Protein AF-A0A2A2KPZ8-F1 (afdb_monomer_lite)

Secondary structure (DSSP, 8-state):
-------SHHHHHHHHHHHHHHH-SEETTT-HHHHHHHHHS-TTS-SSHHHHHHHHHHH-TTEEEETTEEEETT-HHHHHHHHHHHHHTT--GGGHHHHHHHHHHTGGGG------PPP---------------

Foldseek 3Di:
DQADPQDDPVSLLVVVLVVCLVPPKDQQPPDPSLQVNLVSHPPVAHNGSVRNLVSNVVSDVQWDADPSIIAGLLDPRRLVVVVVSCVVPVDDPVCVVVNVVSNVVNPPPPCPPPPDDDDDDDDDDDDDDDDDDD

pLDDT: mean 76.97, std 22.56, range [34.41, 97.88]

Structure (mmCIF, N/CA/C/O backbone):
data_AF-A0A2A2KPZ8-F1
#
_entry.id   AF-A0A2A2KPZ8-F1
#
loop_
_atom_site.group_PDB
_atom_site.id
_atom_site.type_symbol
_atom_site.label_atom_id
_atom_site.label_alt_id
_atom_site.label_comp_id
_atom_site.label_asym_id
_atom_site.label_entity_id
_atom_site.label_seq_id
_atom_site.pdbx_PDB_ins_code
_atom_site.Cartn_x
_atom_site.Cartn_y
_atom_site.Cartn_z
_atom_site.occupancy
_atom_site.B_iso_or_equiv
_atom_site.auth_seq_id
_atom_site.auth_comp_id
_atom_site.auth_asym_id
_atom_site.auth_atom_id
_atom_site.pdbx_PDB_model_num
ATOM 1 N N . MET A 1 1 ? -0.858 -5.200 -22.820 1.00 42.47 1 MET A N 1
ATOM 2 C CA . MET A 1 1 ? -0.882 -4.105 -21.824 1.00 42.47 1 MET A CA 1
ATOM 3 C C . MET A 1 1 ? 0.556 -3.860 -21.392 1.00 42.47 1 MET A C 1
ATOM 5 O O . MET A 1 1 ? 1.202 -4.814 -20.985 1.00 42.47 1 MET A O 1
ATOM 9 N N . SER A 1 2 ? 1.096 -2.652 -21.574 1.00 46.19 2 SER A N 1
ATOM 10 C CA . SER A 1 2 ? 2.445 -2.322 -21.091 1.00 46.19 2 SER A CA 1
ATOM 11 C C . SER A 1 2 ? 2.421 -2.345 -19.566 1.00 46.19 2 SER A C 1
ATOM 13 O O . SER A 1 2 ? 1.723 -1.530 -18.968 1.00 46.19 2 SER A O 1
ATOM 15 N N . ALA A 1 3 ? 3.139 -3.284 -18.949 1.00 58.03 3 ALA A N 1
ATOM 16 C CA . ALA A 1 3 ? 3.335 -3.286 -17.506 1.00 58.03 3 ALA A CA 1
ATOM 17 C C . ALA A 1 3 ? 3.950 -1.947 -17.076 1.00 58.03 3 ALA A C 1
ATOM 19 O O . ALA A 1 3 ? 4.710 -1.322 -17.823 1.00 58.03 3 ALA A O 1
ATOM 20 N N . MET A 1 4 ? 3.586 -1.494 -15.884 1.00 66.88 4 MET A N 1
ATOM 21 C CA . MET A 1 4 ? 4.121 -0.281 -15.279 1.00 66.88 4 MET A CA 1
ATOM 22 C C . MET A 1 4 ? 5.659 -0.307 -15.324 1.00 66.88 4 MET A C 1
ATOM 24 O O . MET A 1 4 ? 6.257 -1.332 -15.021 1.00 66.88 4 MET A O 1
ATOM 28 N N . GLY A 1 5 ? 6.324 0.789 -15.696 1.00 79.50 5 GLY A N 1
ATOM 29 C CA . GLY A 1 5 ? 7.786 0.839 -15.875 1.00 79.50 5 GLY A CA 1
ATOM 30 C C . GLY A 1 5 ? 8.618 0.766 -14.585 1.00 79.50 5 GLY A C 1
ATOM 31 O O . GLY A 1 5 ? 9.708 1.327 -14.547 1.00 79.50 5 GLY A O 1
ATOM 32 N N . VAL A 1 6 ? 8.115 0.121 -13.531 1.00 87.00 6 VAL A N 1
ATOM 33 C CA . VAL A 1 6 ? 8.772 -0.012 -12.226 1.00 87.00 6 VAL A CA 1
ATOM 34 C C . VAL A 1 6 ? 9.817 -1.120 -12.311 1.00 87.00 6 VAL A C 1
ATOM 36 O O . VAL A 1 6 ? 9.475 -2.297 -12.401 1.00 87.00 6 VAL A O 1
ATOM 39 N N . ARG A 1 7 ? 11.098 -0.755 -12.307 1.00 90.75 7 ARG A N 1
ATOM 40 C CA . ARG A 1 7 ? 12.222 -1.693 -12.483 1.00 90.75 7 ARG A CA 1
ATOM 41 C C . ARG A 1 7 ? 13.138 -1.781 -11.270 1.00 90.75 7 ARG A C 1
ATOM 43 O O . ARG A 1 7 ? 13.957 -2.689 -11.208 1.00 90.75 7 ARG A O 1
ATOM 50 N N . THR A 1 8 ? 13.019 -0.854 -10.323 1.00 95.06 8 THR A N 1
ATOM 51 C CA . THR A 1 8 ? 13.846 -0.819 -9.112 1.00 95.06 8 THR A CA 1
ATOM 52 C C . THR A 1 8 ? 12.991 -0.734 -7.853 1.00 95.06 8 THR A C 1
ATOM 54 O O . THR A 1 8 ? 11.836 -0.312 -7.896 1.00 95.06 8 THR A O 1
ATOM 57 N N . GLU A 1 9 ? 13.568 -1.118 -6.713 1.00 96.50 9 GLU A N 1
ATOM 58 C CA . GLU A 1 9 ? 12.882 -1.056 -5.416 1.00 96.50 9 GLU A CA 1
ATOM 59 C C . GLU A 1 9 ? 12.542 0.385 -5.017 1.00 96.50 9 GLU A C 1
ATOM 61 O O . GLU A 1 9 ? 11.454 0.634 -4.509 1.00 96.50 9 GLU A O 1
ATOM 66 N N . VAL A 1 10 ? 13.423 1.344 -5.326 1.00 95.69 10 VAL A N 1
ATOM 67 C CA . VAL A 1 10 ? 13.170 2.778 -5.106 1.00 95.69 10 VAL A CA 1
ATOM 68 C C . VAL A 1 10 ? 11.963 3.244 -5.922 1.00 95.69 10 VAL A C 1
ATOM 70 O O . VAL A 1 10 ? 11.052 3.850 -5.372 1.00 95.69 10 VAL A O 1
ATOM 73 N N . GLN A 1 11 ? 11.892 2.876 -7.206 1.00 95.25 11 GLN A N 1
ATOM 74 C CA . GLN A 1 11 ? 10.737 3.205 -8.049 1.00 95.25 11 GLN A CA 1
ATOM 75 C C . GLN A 1 11 ? 9.444 2.571 -7.531 1.00 95.25 11 GLN A C 1
ATOM 77 O O . GLN A 1 11 ? 8.385 3.186 -7.630 1.00 95.25 11 GLN A O 1
ATOM 82 N N . LEU A 1 12 ? 9.515 1.351 -6.986 1.00 96.00 12 LEU A N 1
ATOM 83 C CA . LEU A 1 12 ? 8.356 0.701 -6.379 1.00 96.00 12 LEU A CA 1
ATOM 84 C C . LEU A 1 12 ? 7.884 1.485 -5.151 1.00 96.00 12 LEU A C 1
ATOM 86 O O . LEU A 1 12 ? 6.697 1.778 -5.037 1.00 96.00 12 LEU A O 1
ATOM 90 N N . VAL A 1 13 ? 8.805 1.859 -4.261 1.00 96.81 13 VAL A N 1
ATOM 91 C CA . VAL A 1 13 ? 8.506 2.663 -3.068 1.00 96.81 13 VAL A CA 1
ATOM 92 C C . VAL A 1 13 ? 7.883 4.006 -3.450 1.00 96.81 13 VAL A C 1
ATOM 94 O O . VAL A 1 13 ? 6.823 4.348 -2.923 1.00 96.81 13 VAL A O 1
ATOM 97 N N . ASP A 1 14 ? 8.477 4.739 -4.390 1.00 95.44 14 ASP A N 1
ATOM 98 C CA . ASP A 1 14 ? 7.971 6.044 -4.832 1.00 95.44 14 ASP A CA 1
ATOM 99 C C . ASP A 1 14 ? 6.578 5.923 -5.453 1.00 95.44 14 ASP A C 1
ATOM 101 O O . ASP A 1 14 ? 5.659 6.675 -5.113 1.00 95.44 14 ASP A O 1
ATOM 105 N N . TYR A 1 15 ? 6.390 4.927 -6.322 1.00 95.38 15 TYR A N 1
ATOM 106 C CA . TYR A 1 15 ? 5.112 4.705 -6.981 1.00 95.38 15 TYR A CA 1
ATOM 107 C C . TYR A 1 15 ? 4.014 4.357 -5.974 1.00 95.38 15 TYR A C 1
ATOM 109 O O . TYR A 1 15 ? 2.935 4.952 -6.003 1.00 95.38 15 TYR A O 1
ATOM 117 N N . VAL A 1 16 ? 4.273 3.421 -5.055 1.00 96.56 16 VAL A N 1
ATOM 118 C CA . VAL A 1 16 ? 3.262 3.025 -4.067 1.00 96.56 16 VAL A CA 1
ATOM 119 C C . VAL A 1 16 ? 2.987 4.154 -3.071 1.00 96.56 16 VAL A C 1
ATOM 121 O O . VAL A 1 16 ? 1.843 4.343 -2.662 1.00 96.56 16 VAL A O 1
ATOM 124 N N . THR A 1 17 ? 3.986 4.972 -2.740 1.00 97.19 17 THR A N 1
ATOM 125 C CA . THR A 1 17 ? 3.797 6.189 -1.934 1.00 97.19 17 THR A CA 1
ATOM 126 C C . THR A 1 17 ? 2.834 7.163 -2.614 1.00 97.19 17 THR A C 1
ATOM 128 O O . THR A 1 17 ? 1.895 7.653 -1.976 1.00 97.19 17 THR A O 1
ATOM 131 N N . ALA A 1 18 ? 3.018 7.421 -3.913 1.00 96.31 18 ALA A N 1
ATOM 132 C CA . ALA A 1 18 ? 2.126 8.279 -4.690 1.00 96.31 18 ALA A CA 1
ATOM 133 C C . ALA A 1 18 ? 0.710 7.687 -4.787 1.00 96.31 18 ALA A C 1
ATOM 135 O O . ALA A 1 18 ? -0.277 8.388 -4.558 1.00 96.31 18 ALA A O 1
ATOM 136 N N . PHE A 1 19 ? 0.612 6.383 -5.050 1.00 97.12 19 PHE A N 1
ATOM 137 C CA . PHE A 1 19 ? -0.648 5.646 -5.097 1.00 97.12 19 PHE A CA 1
ATOM 138 C C . PHE A 1 19 ? -1.432 5.762 -3.780 1.00 97.12 19 PHE A C 1
ATOM 140 O O . PHE A 1 19 ? -2.593 6.169 -3.792 1.00 97.12 19 PHE A O 1
ATOM 147 N N . LEU A 1 20 ? -0.795 5.492 -2.637 1.00 97.44 20 LEU A N 1
ATOM 148 C CA . LEU A 1 20 ? -1.431 5.609 -1.322 1.00 97.44 20 LEU A CA 1
ATOM 149 C C . LEU A 1 20 ? -1.794 7.056 -0.986 1.00 97.44 20 LEU A C 1
ATOM 151 O O . LEU A 1 20 ? -2.855 7.307 -0.429 1.00 97.44 20 LEU A O 1
ATOM 155 N N . THR A 1 21 ? -0.965 8.027 -1.370 1.00 96.56 21 THR A N 1
ATOM 156 C CA . THR A 1 21 ? -1.287 9.449 -1.178 1.00 96.56 21 THR A CA 1
ATOM 157 C C . THR A 1 21 ? -2.555 9.854 -1.934 1.00 96.56 21 THR A C 1
ATOM 159 O O . THR A 1 21 ? -3.333 10.662 -1.427 1.00 96.56 21 THR A O 1
ATOM 162 N N . HIS A 1 22 ? -2.784 9.276 -3.116 1.00 96.62 22 HIS A N 1
ATOM 163 C CA . HIS A 1 22 ? -3.965 9.545 -3.931 1.00 96.62 22 HIS A CA 1
ATOM 164 C C . HIS A 1 22 ? -5.215 8.807 -3.427 1.00 96.62 22 HIS A C 1
ATOM 166 O O . HIS A 1 22 ? -6.247 9.433 -3.183 1.00 96.62 22 HIS A O 1
ATOM 172 N N . PHE A 1 23 ? -5.130 7.487 -3.242 1.00 96.62 23 PHE A N 1
ATOM 173 C CA . PHE A 1 23 ? -6.288 6.650 -2.905 1.00 96.62 23 PHE A CA 1
ATOM 174 C C . PHE A 1 23 ? -6.589 6.577 -1.401 1.00 96.62 23 PHE A C 1
ATOM 176 O O . PHE A 1 23 ? -7.701 6.227 -1.011 1.00 96.62 23 PHE A O 1
ATOM 183 N N . GLY A 1 24 ? -5.649 6.979 -0.546 1.00 97.00 24 GLY A N 1
ATOM 184 C CA . GLY A 1 24 ? -5.749 6.828 0.903 1.00 97.00 24 GLY A CA 1
ATOM 185 C C . GLY A 1 24 ? -5.275 5.451 1.386 1.00 97.00 24 GLY A C 1
ATOM 186 O O . GLY A 1 24 ? -4.651 4.706 0.625 1.00 97.00 24 GLY A O 1
ATOM 187 N N . PRO A 1 25 ? -5.523 5.107 2.667 1.00 97.19 25 PRO A N 1
ATOM 188 C CA . PRO A 1 25 ? -5.256 3.768 3.193 1.00 97.19 25 PRO A CA 1
ATOM 189 C C . PRO A 1 25 ? -5.956 2.700 2.356 1.00 97.19 25 PRO A C 1
ATOM 191 O O . PRO A 1 25 ? -7.032 2.963 1.823 1.00 97.19 25 PRO A O 1
ATOM 194 N N . GLN A 1 26 ? -5.345 1.524 2.220 1.00 97.88 26 GLN A N 1
ATOM 195 C CA . GLN A 1 26 ? -5.870 0.461 1.358 1.00 97.88 26 GLN A CA 1
ATOM 196 C C . GLN A 1 26 ? -6.012 -0.850 2.115 1.00 97.88 26 GLN A C 1
ATOM 198 O O . GLN A 1 26 ? -5.021 -1.398 2.592 1.00 97.88 26 GLN A O 1
ATOM 203 N N . HIS A 1 27 ? -7.228 -1.371 2.194 1.00 96.88 27 HIS A N 1
ATOM 204 C CA . HIS A 1 27 ? -7.504 -2.689 2.737 1.00 96.88 27 HIS A CA 1
ATOM 205 C C . HIS A 1 27 ? -7.093 -3.765 1.728 1.00 96.88 27 HIS A C 1
ATOM 207 O O . HIS A 1 27 ? -7.623 -3.846 0.618 1.00 96.88 27 HIS A O 1
ATOM 213 N N . LEU A 1 28 ? -6.144 -4.611 2.123 1.00 96.06 28 LEU A N 1
ATOM 214 C CA . LEU A 1 28 ? -5.438 -5.531 1.232 1.00 96.06 28 LEU A CA 1
ATOM 215 C C . LEU A 1 28 ? -6.371 -6.566 0.588 1.00 96.06 28 LEU A C 1
ATOM 217 O O . LEU A 1 28 ? -6.184 -6.924 -0.574 1.00 96.06 28 LEU A O 1
ATOM 221 N N . THR A 1 29 ? -7.407 -7.002 1.307 1.00 92.38 29 THR A N 1
ATOM 222 C CA . THR A 1 29 ? -8.361 -8.002 0.810 1.00 92.38 29 THR A CA 1
ATOM 223 C C . THR A 1 29 ? -9.473 -7.427 -0.082 1.00 92.38 29 THR A C 1
ATOM 225 O O . THR A 1 29 ? -9.828 -8.030 -1.103 1.00 92.38 29 THR A O 1
ATOM 228 N N . ILE A 1 30 ? -10.051 -6.277 0.280 1.00 92.50 30 ILE A N 1
ATOM 229 C CA . ILE A 1 30 ? -11.310 -5.804 -0.327 1.00 92.50 30 ILE A CA 1
ATOM 230 C C . ILE A 1 30 ? -11.120 -4.682 -1.352 1.00 92.50 30 ILE A C 1
ATOM 232 O O . ILE A 1 30 ? -11.906 -4.590 -2.302 1.00 92.50 30 ILE A O 1
ATOM 236 N N . ASP A 1 31 ? -10.071 -3.868 -1.227 1.00 97.12 31 ASP A N 1
ATOM 237 C CA . ASP A 1 31 ? -9.953 -2.665 -2.043 1.00 97.12 31 ASP A CA 1
ATOM 238 C C . ASP A 1 31 ? -9.541 -2.993 -3.482 1.00 97.12 31 ASP A C 1
ATOM 240 O O . ASP A 1 31 ? -8.556 -3.676 -3.777 1.00 97.12 31 ASP A O 1
ATOM 244 N N . VAL A 1 32 ? -10.336 -2.506 -4.437 1.00 97.12 32 VAL A N 1
ATOM 245 C CA . VAL A 1 32 ? -10.068 -2.662 -5.875 1.00 97.12 32 VAL A CA 1
ATOM 246 C C . VAL A 1 32 ? -8.739 -2.012 -6.290 1.00 97.12 32 VAL A C 1
ATOM 248 O O . VAL A 1 32 ? -7.994 -2.679 -7.013 1.00 97.12 32 VAL A O 1
ATOM 251 N N . PRO A 1 33 ? -8.390 -0.779 -5.861 1.00 97.50 33 PRO A N 1
ATOM 252 C CA . PRO A 1 33 ? -7.210 -0.105 -6.396 1.00 97.50 33 PRO A CA 1
ATOM 253 C C . PRO A 1 33 ? -5.901 -0.856 -6.119 1.00 97.50 33 PRO A C 1
ATOM 255 O O . PRO A 1 33 ? -5.105 -1.024 -7.041 1.00 97.50 33 PRO A O 1
ATOM 258 N N . VAL A 1 3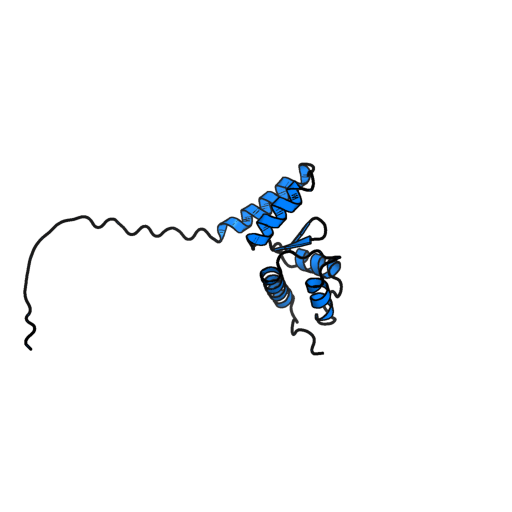4 ? -5.683 -1.372 -4.901 1.00 97.06 34 VAL A N 1
ATOM 259 C CA . VAL A 1 34 ? -4.439 -2.099 -4.572 1.00 97.06 34 VAL A CA 1
ATOM 260 C C . VAL A 1 34 ? -4.339 -3.431 -5.320 1.00 97.06 34 VAL A C 1
ATOM 262 O O . VAL A 1 34 ? -3.263 -3.815 -5.779 1.00 97.06 34 VAL A O 1
ATOM 265 N N . ARG A 1 35 ? -5.469 -4.112 -5.538 1.00 96.06 35 ARG A N 1
ATOM 266 C CA . ARG A 1 35 ? -5.518 -5.336 -6.349 1.00 96.06 35 ARG A CA 1
ATOM 267 C C . ARG A 1 35 ? -5.181 -5.048 -7.808 1.00 96.06 35 ARG A C 1
ATOM 269 O O . ARG A 1 35 ? -4.411 -5.793 -8.410 1.00 96.06 35 ARG A O 1
ATOM 276 N N . LEU A 1 36 ? -5.716 -3.961 -8.364 1.00 96.12 36 LEU A N 1
ATOM 277 C CA . LEU A 1 36 ? -5.418 -3.551 -9.734 1.00 96.12 36 LEU A CA 1
ATOM 278 C C . LEU A 1 36 ? -3.950 -3.142 -9.889 1.00 96.12 36 LEU A C 1
ATOM 280 O O . LEU A 1 36 ? -3.304 -3.573 -10.840 1.00 96.12 36 LEU A O 1
ATOM 284 N N . LEU A 1 37 ? -3.409 -2.385 -8.929 1.00 95.31 37 LEU A N 1
ATOM 285 C CA . LEU A 1 37 ? -1.987 -2.056 -8.863 1.00 95.31 37 LEU A CA 1
ATOM 286 C C . LEU A 1 37 ? -1.135 -3.321 -8.986 1.00 95.31 37 LEU A C 1
ATOM 288 O O . LEU A 1 37 ? -0.317 -3.407 -9.897 1.00 95.31 37 LEU A O 1
ATOM 292 N N . CYS A 1 38 ? -1.391 -4.326 -8.144 1.00 95.12 38 CYS A N 1
ATOM 293 C CA . CYS A 1 38 ? -0.657 -5.589 -8.165 1.00 95.12 38 CYS A CA 1
ATOM 294 C C . CYS A 1 38 ? -0.708 -6.274 -9.538 1.00 95.12 38 CYS A C 1
ATOM 296 O O . CYS A 1 38 ? 0.301 -6.795 -9.995 1.00 95.12 38 CYS A O 1
ATOM 298 N N . LYS A 1 39 ? -1.851 -6.242 -10.238 1.00 93.75 39 LYS A N 1
ATOM 299 C CA . LYS A 1 39 ? -1.976 -6.822 -11.590 1.00 93.75 39 LYS A CA 1
ATOM 300 C C . LYS A 1 39 ? -1.236 -6.037 -12.671 1.00 93.75 39 LYS A C 1
ATOM 302 O O . LYS A 1 39 ? -0.866 -6.617 -13.687 1.00 93.75 39 LYS A O 1
ATOM 307 N N . CYS A 1 40 ? -1.022 -4.743 -12.464 1.00 93.50 40 CYS A N 1
ATOM 308 C CA . CYS A 1 40 ? -0.322 -3.874 -13.406 1.00 93.50 40 CYS A CA 1
ATOM 309 C C . CYS A 1 40 ? 1.202 -3.862 -13.205 1.00 93.50 40 CYS A C 1
ATOM 311 O O . CYS A 1 40 ? 1.925 -3.360 -14.075 1.00 93.50 40 CYS A O 1
ATOM 313 N N . LEU A 1 41 ? 1.698 -4.381 -12.077 1.00 93.75 41 LEU A N 1
ATOM 314 C CA . LEU A 1 41 ? 3.126 -4.451 -11.794 1.00 93.75 41 LEU A CA 1
ATOM 315 C C . LEU A 1 41 ? 3.833 -5.486 -12.693 1.00 93.75 41 LEU A C 1
ATOM 317 O O . LEU A 1 41 ? 3.286 -6.561 -12.964 1.00 93.75 41 LEU A O 1
ATOM 321 N N . PRO A 1 42 ? 5.072 -5.200 -13.133 1.00 92.75 42 PRO A N 1
ATOM 322 C CA . PRO A 1 42 ? 5.933 -6.178 -13.795 1.00 92.75 42 PRO A CA 1
ATOM 323 C C . PRO A 1 42 ? 6.058 -7.498 -13.035 1.00 92.75 42 PRO A C 1
ATOM 325 O O . PRO A 1 42 ? 5.979 -7.531 -11.810 1.00 92.75 42 PRO A O 1
ATOM 328 N N . SER A 1 43 ? 6.341 -8.579 -13.765 1.00 91.19 43 SER A N 1
ATOM 329 C CA . SER A 1 43 ? 6.416 -9.948 -13.232 1.00 91.19 43 SER A CA 1
ATOM 330 C C . SER A 1 43 ? 7.439 -10.153 -12.104 1.00 91.19 43 SER A C 1
ATOM 332 O O . SER A 1 43 ? 7.344 -11.135 -11.381 1.00 91.19 43 SER A O 1
ATOM 334 N N . MET A 1 44 ? 8.415 -9.252 -11.954 1.00 92.56 44 MET A N 1
ATOM 335 C CA . MET A 1 44 ? 9.416 -9.301 -10.879 1.00 92.56 44 MET A CA 1
ATOM 336 C C . MET A 1 44 ? 8.887 -8.847 -9.510 1.00 92.56 44 MET A C 1
ATOM 338 O O . MET A 1 44 ? 9.558 -9.058 -8.502 1.00 92.56 44 MET A O 1
ATOM 342 N N . TRP A 1 45 ? 7.724 -8.195 -9.469 1.00 95.19 45 TRP A N 1
ATOM 343 C CA . TRP A 1 45 ? 7.115 -7.689 -8.241 1.00 95.19 45 TRP A CA 1
ATOM 344 C C . TRP A 1 45 ? 5.967 -8.579 -7.774 1.00 95.19 45 TRP A C 1
ATOM 346 O O . TRP A 1 45 ? 5.440 -9.342 -8.574 1.00 95.19 45 TRP A O 1
ATO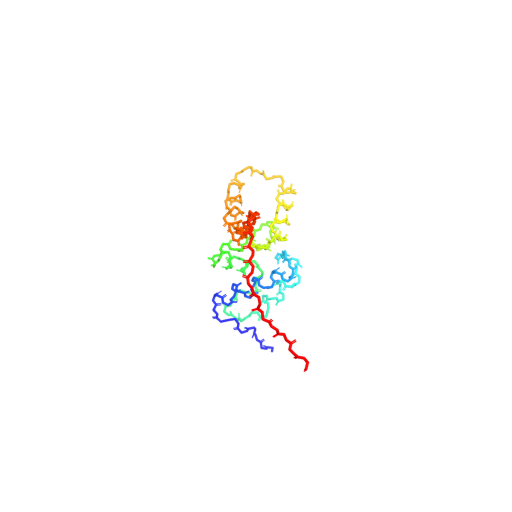M 356 N N . PRO A 1 46 ? 5.541 -8.471 -6.506 1.00 96.00 46 PRO A N 1
ATOM 357 C CA . PRO A 1 46 ? 4.397 -9.229 -6.018 1.00 96.00 46 PRO A CA 1
ATOM 358 C C . PRO A 1 46 ? 3.080 -8.892 -6.737 1.00 96.00 46 PRO A C 1
ATOM 360 O O . PRO A 1 46 ? 2.774 -7.722 -6.974 1.00 96.00 46 PRO A O 1
ATOM 363 N N . HIS A 1 47 ? 2.267 -9.919 -7.018 1.00 95.12 47 HIS A N 1
ATOM 364 C CA . HIS A 1 47 ? 0.962 -9.791 -7.697 1.00 95.12 47 HIS A CA 1
ATOM 365 C C . HIS A 1 47 ? -0.238 -9.984 -6.767 1.00 95.12 47 HIS A C 1
ATOM 367 O O . HIS A 1 47 ? -1.383 -9.998 -7.240 1.00 95.12 47 HIS A O 1
ATOM 373 N N . THR A 1 48 ? 0.004 -10.102 -5.462 1.00 96.56 48 THR A N 1
ATOM 374 C CA . THR A 1 48 ? -1.030 -10.059 -4.425 1.00 96.56 48 THR A CA 1
ATOM 375 C C . THR A 1 48 ? -0.810 -8.856 -3.498 1.00 96.56 48 THR A C 1
ATOM 377 O O . THR A 1 48 ? 0.340 -8.500 -3.221 1.00 96.56 48 THR A O 1
ATOM 380 N N . PRO A 1 49 ? -1.883 -8.214 -2.995 1.00 97.31 49 PRO A N 1
ATOM 381 C CA . PRO A 1 49 ? -1.752 -7.074 -2.085 1.00 97.31 49 PRO A CA 1
ATOM 382 C C . PRO A 1 49 ? -0.954 -7.383 -0.817 1.00 97.31 49 PRO A C 1
ATOM 384 O O . PRO A 1 49 ? -0.150 -6.557 -0.394 1.00 97.31 49 PRO A O 1
ATOM 387 N N . THR A 1 50 ? -1.136 -8.569 -0.231 1.00 96.88 50 THR A N 1
ATOM 388 C CA . THR A 1 50 ? -0.441 -8.983 0.996 1.00 96.88 50 THR A CA 1
ATOM 389 C C . THR A 1 50 ? 1.061 -9.125 0.776 1.00 96.88 50 THR A C 1
ATOM 391 O O . THR A 1 50 ? 1.842 -8.506 1.495 1.00 96.88 50 THR A O 1
ATOM 394 N N . GLU A 1 51 ? 1.484 -9.848 -0.264 1.00 97.31 51 GLU A N 1
ATOM 395 C CA . GLU A 1 51 ? 2.910 -9.990 -0.585 1.00 97.31 51 GLU A CA 1
ATOM 396 C C . GLU A 1 51 ? 3.541 -8.641 -0.960 1.00 97.31 51 GLU A C 1
ATOM 398 O O . GLU A 1 51 ? 4.685 -8.358 -0.592 1.00 97.31 51 GLU A O 1
ATOM 403 N N . LEU A 1 52 ? 2.795 -7.780 -1.667 1.00 97.56 52 LEU A N 1
ATOM 404 C CA . LEU A 1 52 ? 3.245 -6.427 -1.984 1.00 97.56 52 LEU A CA 1
ATOM 405 C C . LEU A 1 52 ? 3.469 -5.618 -0.702 1.00 97.56 52 LEU A C 1
ATOM 407 O O . LEU A 1 52 ? 4.517 -4.993 -0.550 1.00 97.56 52 LEU A O 1
ATOM 411 N N . ALA A 1 53 ? 2.521 -5.654 0.232 1.00 97.19 53 ALA A N 1
ATOM 412 C CA . ALA A 1 53 ? 2.615 -4.938 1.496 1.00 97.19 53 ALA A CA 1
ATOM 413 C C . ALA A 1 53 ? 3.788 -5.434 2.359 1.00 97.19 53 ALA A C 1
ATOM 415 O O . ALA A 1 53 ? 4.538 -4.621 2.901 1.00 97.19 53 ALA A O 1
ATOM 416 N N . GLU A 1 54 ? 4.011 -6.749 2.426 1.00 95.69 54 GLU A N 1
ATOM 417 C CA . GLU A 1 54 ? 5.170 -7.329 3.111 1.00 95.69 54 GLU A CA 1
ATOM 418 C C . GLU A 1 54 ? 6.498 -6.903 2.480 1.00 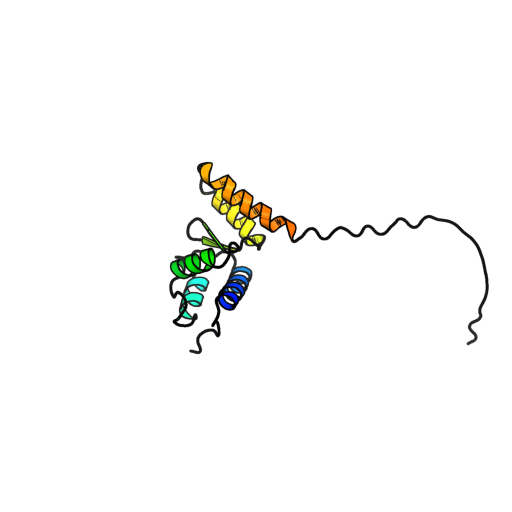95.69 54 GLU A C 1
ATOM 420 O O . GLU A 1 54 ? 7.449 -6.570 3.194 1.00 95.69 54 GLU A O 1
ATOM 425 N N . LYS A 1 55 ? 6.581 -6.895 1.142 1.00 96.94 55 LYS A N 1
ATOM 426 C CA . LYS A 1 55 ? 7.767 -6.410 0.426 1.00 96.94 55 LYS A CA 1
ATOM 427 C C . LYS A 1 55 ? 8.011 -4.939 0.757 1.00 96.94 55 LYS A C 1
ATOM 429 O O . LYS A 1 55 ? 9.121 -4.591 1.143 1.00 96.94 55 LYS A O 1
ATOM 434 N N . LEU A 1 56 ? 6.987 -4.094 0.677 1.00 96.94 56 LEU A N 1
ATOM 435 C CA . LEU A 1 56 ? 7.088 -2.660 0.959 1.00 96.94 56 LEU A CA 1
ATOM 436 C C . LEU A 1 56 ? 7.521 -2.366 2.399 1.00 96.94 56 LEU A C 1
ATOM 438 O O . LEU A 1 56 ? 8.402 -1.534 2.599 1.00 96.94 56 LEU A O 1
ATOM 442 N N . ALA A 1 57 ? 6.972 -3.081 3.385 1.00 93.75 57 ALA A N 1
ATOM 443 C CA . ALA A 1 57 ? 7.344 -2.925 4.792 1.00 93.75 57 ALA A CA 1
ATOM 444 C C . ALA A 1 57 ? 8.813 -3.303 5.068 1.00 93.75 57 ALA A C 1
ATOM 446 O O . ALA A 1 57 ? 9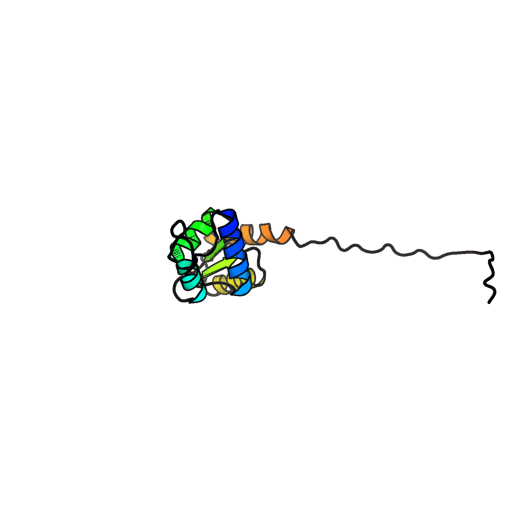.434 -2.748 5.973 1.00 93.75 57 ALA A O 1
ATOM 447 N N . LYS A 1 58 ? 9.387 -4.227 4.281 1.00 95.00 58 LYS A N 1
ATOM 448 C CA . LYS A 1 58 ? 10.823 -4.562 4.331 1.00 95.00 58 LYS A CA 1
ATOM 449 C C . LYS A 1 58 ? 11.690 -3.510 3.638 1.00 95.00 58 LYS A C 1
ATOM 451 O O . LYS A 1 58 ? 12.813 -3.281 4.072 1.00 95.00 58 LYS A O 1
ATOM 456 N N . LEU A 1 59 ? 11.185 -2.897 2.567 1.00 94.94 59 LEU A N 1
ATOM 457 C CA . LEU A 1 59 ? 11.910 -1.876 1.805 1.00 94.94 59 LEU A CA 1
ATOM 458 C C . LEU A 1 59 ? 11.942 -0.520 2.508 1.00 94.94 59 LEU A C 1
ATOM 460 O O . LEU A 1 59 ? 12.918 0.213 2.374 1.00 94.94 59 LEU A O 1
ATOM 464 N N . SER A 1 60 ? 10.876 -0.156 3.222 1.00 93.00 60 SER A N 1
ATOM 465 C CA . SER A 1 60 ? 10.780 1.157 3.846 1.00 93.00 60 SER A CA 1
ATOM 466 C C . SER A 1 60 ? 9.880 1.166 5.086 1.00 93.00 60 SER A C 1
ATOM 468 O O . SER A 1 60 ? 8.746 0.683 5.025 1.00 93.00 60 SER A O 1
ATOM 470 N N . PRO A 1 61 ? 10.309 1.821 6.185 1.00 89.12 61 PRO A N 1
ATOM 471 C CA . PRO A 1 61 ? 9.489 1.992 7.387 1.00 89.12 61 PRO A CA 1
ATOM 472 C C . PRO A 1 61 ? 8.302 2.953 7.182 1.00 89.12 61 PRO A C 1
ATOM 474 O O . PRO A 1 61 ? 7.505 3.161 8.100 1.00 89.12 61 PRO A O 1
ATOM 477 N N . HIS A 1 62 ? 8.176 3.573 6.002 1.00 90.50 62 HIS A N 1
ATOM 478 C CA . HIS A 1 62 ? 7.037 4.424 5.670 1.00 90.50 62 HIS A CA 1
ATOM 479 C C . HIS A 1 62 ? 5.741 3.635 5.472 1.00 90.50 62 HIS A C 1
ATOM 481 O O . HIS A 1 62 ? 4.661 4.191 5.676 1.00 90.50 62 HIS A O 1
ATOM 487 N N . PHE A 1 63 ? 5.838 2.356 5.115 1.00 95.94 63 PHE A N 1
ATOM 488 C CA . PHE A 1 63 ? 4.682 1.493 4.923 1.00 95.94 63 PHE A CA 1
ATOM 489 C C . PHE A 1 63 ? 4.364 0.732 6.203 1.00 95.94 63 PHE A C 1
ATOM 491 O O . PHE A 1 63 ? 5.227 0.098 6.807 1.00 95.94 63 PHE A O 1
ATOM 498 N N . LEU A 1 64 ? 3.102 0.797 6.609 1.00 94.38 64 LEU A N 1
ATOM 499 C CA . LEU A 1 64 ? 2.592 0.136 7.802 1.00 94.38 64 LEU A CA 1
ATOM 500 C C . LEU A 1 64 ? 1.404 -0.730 7.422 1.00 94.38 64 LEU A C 1
ATOM 502 O O . LEU A 1 64 ? 0.516 -0.259 6.721 1.00 94.38 64 LEU A O 1
ATOM 506 N N . VAL A 1 65 ? 1.356 -1.959 7.926 1.00 94.06 65 VAL A N 1
ATOM 507 C CA . VAL A 1 65 ? 0.182 -2.826 7.791 1.00 94.06 65 VAL A CA 1
ATOM 508 C C . VAL A 1 65 ? -0.422 -3.030 9.170 1.00 94.06 65 VAL A C 1
ATOM 510 O O . VAL A 1 65 ? 0.246 -3.538 10.069 1.00 94.06 65 VAL A O 1
ATOM 513 N N . VAL A 1 66 ? -1.674 -2.612 9.346 1.00 90.62 66 VAL A N 1
ATOM 514 C CA . VAL A 1 66 ? -2.434 -2.776 10.592 1.00 90.62 66 VAL A CA 1
ATOM 515 C C . VAL A 1 66 ? -3.852 -3.195 10.234 1.00 90.62 66 VAL A C 1
ATOM 517 O O . VAL A 1 66 ? -4.485 -2.542 9.413 1.00 90.62 66 VAL A O 1
ATOM 520 N N . ASN A 1 67 ? -4.345 -4.274 10.849 1.00 89.88 67 ASN A N 1
ATOM 521 C CA . ASN A 1 67 ? -5.684 -4.827 10.602 1.00 89.88 67 ASN A CA 1
ATOM 522 C C . ASN A 1 67 ? -5.991 -5.024 9.107 1.00 89.88 67 ASN A C 1
ATOM 524 O O . ASN A 1 67 ? -7.047 -4.624 8.634 1.00 89.88 67 ASN A O 1
ATOM 528 N N . ASP A 1 68 ? -5.043 -5.599 8.362 1.00 93.06 68 ASP A N 1
ATOM 529 C CA . ASP A 1 68 ? -5.146 -5.815 6.910 1.00 93.06 68 ASP A CA 1
ATOM 530 C C . ASP A 1 68 ? -5.288 -4.530 6.067 1.00 93.06 68 ASP A C 1
ATOM 532 O O . ASP A 1 68 ? -5.666 -4.575 4.898 1.00 93.06 68 ASP A O 1
ATOM 536 N N . VAL A 1 69 ? -4.947 -3.370 6.636 1.00 95.31 69 VAL A N 1
ATOM 537 C CA . VAL A 1 69 ? -4.920 -2.085 5.934 1.00 95.31 69 VAL A CA 1
ATOM 538 C C . VAL A 1 69 ? -3.484 -1.582 5.821 1.00 95.31 69 VAL A C 1
ATOM 540 O O . VAL A 1 69 ? -2.746 -1.513 6.804 1.00 95.31 69 VAL A O 1
ATOM 543 N N . LEU A 1 70 ? -3.093 -1.222 4.600 1.00 96.94 70 LEU A N 1
ATOM 544 C CA . LEU A 1 70 ? -1.820 -0.601 4.262 1.00 96.94 70 LEU A CA 1
ATOM 545 C C . LEU A 1 70 ? -1.913 0.922 4.404 1.00 96.94 70 LEU A C 1
ATOM 547 O O . LEU A 1 70 ? -2.726 1.591 3.760 1.00 96.94 70 LEU A O 1
ATOM 551 N N . PHE A 1 71 ? -1.028 1.473 5.224 1.00 96.62 71 PHE A N 1
ATOM 552 C CA . PHE A 1 71 ? -0.918 2.889 5.534 1.00 96.62 71 PHE A CA 1
ATOM 553 C C . PHE A 1 71 ? 0.447 3.448 5.137 1.00 96.62 71 PHE A C 1
ATOM 555 O O . PHE A 1 71 ? 1.446 2.733 5.077 1.00 96.62 71 PHE A O 1
ATOM 562 N N . LEU A 1 72 ? 0.476 4.767 4.946 1.00 96.12 72 LEU A N 1
ATOM 563 C CA . LEU A 1 72 ? 1.677 5.553 4.718 1.00 96.12 72 LEU A CA 1
ATOM 564 C C . LEU A 1 72 ? 1.917 6.459 5.935 1.00 96.12 72 LEU A C 1
ATOM 566 O O . LEU A 1 72 ? 1.177 7.417 6.155 1.00 96.12 72 LEU A O 1
ATOM 570 N N . SER A 1 73 ? 2.942 6.171 6.737 1.00 92.31 73 SER A N 1
ATOM 571 C CA . SER A 1 73 ? 3.201 6.871 8.007 1.00 92.31 73 SER A CA 1
ATOM 572 C C . SER A 1 73 ? 3.545 8.354 7.823 1.00 92.31 73 SER A C 1
ATOM 574 O O . SER A 1 73 ? 3.221 9.183 8.677 1.00 92.31 73 SER A O 1
ATOM 576 N N . SER A 1 74 ? 4.123 8.726 6.680 1.00 90.19 74 SER A N 1
ATOM 577 C CA . SER A 1 74 ? 4.437 10.116 6.338 1.00 90.19 74 SER A CA 1
ATOM 578 C C . SER A 1 74 ? 3.194 10.957 6.013 1.00 90.19 74 SER A C 1
ATOM 580 O O . SER A 1 74 ? 3.237 12.182 6.138 1.00 90.19 74 SER A O 1
ATOM 582 N N . ASN A 1 75 ? 2.042 10.343 5.719 1.00 93.94 75 ASN A N 1
ATOM 583 C CA . ASN A 1 75 ? 0.823 11.058 5.345 1.00 93.94 75 ASN A CA 1
ATOM 584 C C . ASN A 1 75 ? -0.114 11.301 6.546 1.00 93.94 75 ASN A C 1
ATOM 586 O O . ASN A 1 75 ? -0.557 10.373 7.223 1.00 93.94 75 ASN A O 1
ATOM 590 N N . ALA A 1 76 ? -0.478 12.565 6.790 1.00 92.06 76 ALA A N 1
ATOM 591 C CA . ALA A 1 76 ? -1.307 12.952 7.935 1.00 92.06 76 ALA A CA 1
ATOM 592 C C . ALA A 1 76 ? -2.719 12.336 7.924 1.00 92.06 76 ALA A C 1
ATOM 594 O O . ALA A 1 76 ? -3.255 12.033 8.990 1.00 92.06 76 ALA A O 1
ATOM 595 N N . ARG A 1 77 ? -3.324 12.133 6.744 1.00 94.31 77 ARG A N 1
ATOM 596 C CA . ARG A 1 77 ? -4.635 11.473 6.609 1.00 94.31 77 ARG A CA 1
ATOM 597 C C . ARG A 1 77 ? -4.542 10.001 7.006 1.00 94.31 77 ARG A C 1
ATOM 599 O O . ARG A 1 77 ? -5.417 9.506 7.707 1.00 94.31 77 ARG A O 1
ATOM 606 N N . HIS A 1 78 ? -3.462 9.331 6.610 1.00 95.81 78 HIS A N 1
ATOM 607 C CA . HIS A 1 78 ? -3.223 7.935 6.972 1.00 95.81 78 HIS A CA 1
ATOM 608 C C . HIS A 1 78 ? -2.940 7.791 8.462 1.00 95.81 78 HIS A C 1
ATOM 610 O O . HIS A 1 78 ? -3.513 6.909 9.086 1.00 95.81 78 HIS A O 1
ATOM 616 N N . ARG A 1 79 ? -2.125 8.677 9.053 1.00 93.19 79 ARG A N 1
ATOM 617 C CA . ARG A 1 79 ? -1.872 8.658 10.504 1.00 93.19 79 ARG A CA 1
ATOM 618 C C . ARG A 1 79 ? -3.156 8.808 11.321 1.00 93.19 79 ARG A C 1
ATOM 620 O O . ARG A 1 79 ? -3.319 8.091 12.297 1.00 93.19 79 ARG A O 1
ATOM 627 N N . ARG A 1 80 ? -4.070 9.697 10.914 1.00 91.69 80 ARG A N 1
ATOM 628 C CA . ARG A 1 80 ? -5.381 9.850 11.570 1.00 91.69 80 ARG A CA 1
ATOM 629 C C . ARG A 1 80 ? -6.213 8.570 11.478 1.00 91.69 80 ARG A C 1
ATOM 631 O O . ARG A 1 80 ? -6.576 8.018 12.504 1.00 91.69 80 ARG A O 1
ATOM 638 N N . SER A 1 81 ? -6.386 8.040 10.268 1.00 90.81 81 SER A N 1
ATOM 639 C CA . SER A 1 81 ? -7.130 6.791 10.053 1.00 90.81 81 SER A CA 1
ATOM 640 C C . SER A 1 81 ? -6.512 5.589 10.780 1.00 90.81 81 SER A C 1
ATOM 642 O O . SER A 1 81 ? -7.236 4.712 11.250 1.00 90.81 81 SER A O 1
ATOM 644 N N . LEU A 1 82 ? -5.183 5.557 10.911 1.00 90.12 82 LEU A N 1
ATOM 645 C CA . LEU A 1 82 ? -4.479 4.556 11.700 1.00 90.12 82 LEU A CA 1
ATOM 646 C C . LEU A 1 82 ? -4.851 4.669 13.183 1.00 90.12 82 LEU A C 1
ATOM 648 O O . LEU A 1 82 ? -5.199 3.661 13.781 1.00 90.12 82 LEU A O 1
ATOM 652 N N . VAL A 1 83 ? -4.817 5.871 13.769 1.00 87.62 83 VAL A N 1
ATOM 653 C CA . VAL A 1 83 ? -5.233 6.083 15.167 1.00 87.62 83 VAL A CA 1
ATOM 654 C C . VAL A 1 83 ? -6.676 5.631 15.380 1.00 87.62 83 VAL A C 1
ATOM 656 O O . VAL A 1 83 ? -6.925 4.878 16.316 1.00 87.62 83 VAL A O 1
ATOM 659 N N . ASP A 1 84 ? -7.592 5.992 14.481 1.00 84.50 84 ASP A N 1
ATOM 660 C CA . ASP A 1 84 ? -8.996 5.567 14.566 1.00 84.50 84 ASP A CA 1
ATOM 661 C C . ASP A 1 84 ? -9.117 4.029 14.522 1.00 84.50 84 ASP A C 1
ATOM 663 O O . ASP A 1 84 ? -9.815 3.417 15.330 1.00 84.50 84 ASP A O 1
ATOM 667 N N . SER A 1 85 ? -8.359 3.378 13.631 1.00 81.19 85 SER A N 1
ATOM 668 C CA . SER A 1 85 ? -8.326 1.911 13.503 1.00 81.19 85 SER A CA 1
ATOM 669 C C . SER A 1 85 ? -7.775 1.224 14.757 1.00 81.19 85 SER A C 1
ATOM 671 O O . SER A 1 85 ? -8.225 0.142 15.126 1.00 81.19 85 SER A O 1
ATOM 673 N N . LEU A 1 86 ? -6.800 1.849 15.418 1.00 79.19 86 LEU A N 1
ATOM 674 C CA . LEU A 1 86 ? -6.198 1.365 16.661 1.00 79.19 86 LEU A CA 1
ATOM 675 C C . LEU A 1 86 ? -7.082 1.630 17.888 1.00 79.19 86 LEU A C 1
ATOM 677 O O . LEU A 1 86 ? -6.920 0.952 18.890 1.00 79.19 86 LEU A O 1
ATOM 681 N N . GLN A 1 87 ? -7.991 2.605 17.844 1.00 72.19 87 GLN A N 1
ATOM 682 C CA . GLN A 1 87 ? -8.969 2.838 18.913 1.00 72.19 87 GLN A CA 1
ATOM 683 C C . GLN A 1 87 ? -10.150 1.865 18.829 1.00 72.19 87 GLN A C 1
ATOM 685 O O . GLN A 1 87 ? -10.677 1.445 19.856 1.00 72.19 87 GLN A O 1
ATOM 690 N N . LEU A 1 88 ? -10.549 1.482 17.611 1.00 61.78 88 LEU A N 1
ATOM 691 C CA . LEU A 1 88 ? -11.605 0.490 17.373 1.00 61.78 88 LEU A CA 1
ATOM 692 C C . LEU A 1 88 ? -11.195 -0.923 17.802 1.00 61.78 88 LEU A C 1
ATOM 694 O O . LEU A 1 88 ? -12.023 -1.711 18.256 1.00 61.78 88 LEU A O 1
ATOM 698 N N . VAL A 1 89 ? -9.908 -1.242 17.683 1.00 59.38 89 VAL A N 1
ATOM 699 C CA . VAL A 1 89 ? -9.328 -2.458 18.247 1.00 59.38 89 VAL A CA 1
ATOM 700 C C . VAL A 1 89 ? -8.870 -2.104 19.651 1.00 59.38 89 VAL A C 1
ATOM 702 O O . VAL A 1 89 ? -7.837 -1.477 19.782 1.00 59.38 89 VAL A O 1
ATOM 705 N N . ASN A 1 90 ? -9.608 -2.454 20.707 1.00 54.78 90 ASN A N 1
ATOM 706 C CA . ASN A 1 90 ? -9.140 -2.309 22.096 1.00 54.78 90 ASN A CA 1
ATOM 707 C C . ASN A 1 90 ? -7.746 -2.962 22.251 1.00 54.78 90 ASN A C 1
ATOM 709 O O . ASN A 1 90 ? -7.633 -4.168 22.475 1.00 54.78 90 ASN A O 1
ATOM 713 N N . LEU A 1 91 ? -6.669 -2.200 22.049 1.00 55.62 91 LEU A N 1
ATOM 714 C CA . LEU A 1 91 ? -5.327 -2.754 21.942 1.00 55.62 91 LEU A CA 1
ATOM 715 C C . LEU A 1 91 ? -4.802 -3.089 23.329 1.00 55.62 91 LEU A C 1
ATOM 717 O O . LEU A 1 91 ? -4.652 -2.221 24.187 1.00 55.62 91 LEU A O 1
ATOM 721 N N . SER A 1 92 ? -4.428 -4.357 23.503 1.00 51.84 92 SER A N 1
ATOM 722 C CA . SER A 1 92 ? -3.468 -4.751 24.529 1.00 51.84 92 SER A CA 1
ATOM 723 C C . SER A 1 92 ? -2.224 -3.864 24.406 1.00 51.84 92 SER A C 1
ATOM 725 O O . SER A 1 92 ? -1.622 -3.747 23.335 1.00 51.84 92 SER A O 1
ATOM 727 N N . VAL A 1 93 ? -1.856 -3.231 25.521 1.00 53.09 93 VAL A N 1
ATOM 728 C CA . VAL A 1 93 ? -0.888 -2.128 25.677 1.00 53.09 93 VAL A CA 1
ATOM 729 C C . VAL A 1 93 ? 0.512 -2.416 25.095 1.00 53.09 93 VAL A C 1
ATOM 731 O O . VAL A 1 93 ? 1.320 -1.511 24.903 1.00 53.09 93 VAL A O 1
ATOM 734 N N . GLN A 1 94 ? 0.802 -3.667 24.745 1.00 55.09 94 GLN A N 1
ATOM 735 C CA . GLN A 1 94 ? 2.127 -4.155 24.361 1.00 55.09 94 GLN A CA 1
ATOM 736 C C . GLN A 1 94 ? 2.655 -3.606 23.021 1.00 55.09 94 GLN A C 1
ATOM 738 O O . GLN A 1 94 ? 3.866 -3.483 22.858 1.00 55.09 94 GLN A O 1
ATOM 743 N N . ASN A 1 95 ? 1.782 -3.215 22.082 1.00 55.81 95 ASN A N 1
ATOM 744 C CA . ASN A 1 95 ? 2.202 -2.707 20.761 1.00 55.81 95 ASN A CA 1
ATOM 745 C C . ASN A 1 95 ? 2.252 -1.172 20.656 1.00 55.81 95 ASN A C 1
ATOM 747 O O . ASN A 1 95 ? 2.790 -0.640 19.680 1.00 55.81 95 ASN A O 1
ATOM 751 N N . LEU A 1 96 ? 1.742 -0.448 21.659 1.00 61.62 96 LEU A N 1
ATOM 752 C CA . LEU A 1 96 ? 1.726 1.020 21.676 1.00 61.62 96 LEU A CA 1
ATOM 753 C C . LEU A 1 96 ? 3.124 1.649 21.545 1.00 61.62 96 LEU A C 1
ATOM 755 O O . LEU A 1 96 ? 3.261 2.568 20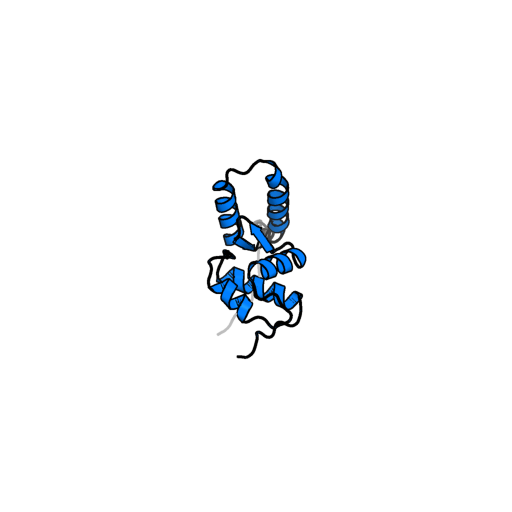.738 1.00 61.62 96 LEU A O 1
ATOM 759 N N . PRO A 1 97 ? 4.183 1.172 22.232 1.00 62.97 97 PRO A N 1
ATOM 760 C CA . PRO A 1 97 ? 5.494 1.824 22.182 1.00 62.97 97 PRO A CA 1
ATOM 761 C C . PRO A 1 97 ? 6.098 1.878 20.773 1.00 62.97 97 PRO A C 1
ATOM 763 O O . PRO A 1 97 ? 6.668 2.893 20.376 1.00 62.97 97 PRO A O 1
ATOM 766 N N . LYS A 1 98 ? 5.923 0.810 19.984 1.00 64.31 98 LYS A N 1
ATOM 767 C CA . LYS A 1 98 ? 6.420 0.739 18.603 1.00 64.31 98 LYS A CA 1
ATOM 768 C C . LYS A 1 98 ? 5.649 1.691 17.687 1.00 64.31 98 LYS A C 1
ATOM 770 O O . LYS A 1 98 ? 6.256 2.396 16.885 1.00 64.31 98 LYS A O 1
ATOM 775 N N . ILE A 1 99 ? 4.328 1.761 17.854 1.00 64.44 99 ILE A N 1
ATOM 776 C CA . ILE A 1 99 ? 3.458 2.668 17.094 1.00 64.44 99 ILE A CA 1
ATOM 777 C C . ILE A 1 99 ? 3.792 4.129 17.421 1.00 64.44 99 ILE A C 1
ATOM 779 O O . ILE A 1 99 ? 3.985 4.934 16.511 1.00 64.44 99 ILE A O 1
ATOM 783 N N . PHE A 1 100 ? 3.930 4.470 18.705 1.00 66.38 100 PHE A N 1
ATOM 784 C CA . PHE A 1 100 ? 4.303 5.817 19.138 1.00 66.38 100 PHE A CA 1
ATOM 785 C C . PHE A 1 100 ? 5.691 6.222 18.649 1.00 66.38 100 PHE A C 1
ATOM 787 O O . PHE A 1 100 ? 5.841 7.325 18.128 1.00 66.38 100 PHE A O 1
ATOM 794 N N . SER A 1 101 ? 6.685 5.336 18.752 1.00 65.25 101 SER A N 1
ATOM 795 C CA . SER A 1 101 ? 8.031 5.600 18.236 1.00 65.25 101 SER A CA 1
ATOM 796 C C . SER A 1 101 ? 7.992 5.945 16.743 1.00 65.25 101 SER A C 1
ATOM 798 O O . SER A 1 101 ? 8.540 6.968 16.341 1.00 65.25 101 SER A O 1
ATOM 800 N N . MET A 1 102 ? 7.248 5.183 15.935 1.00 64.38 102 MET A N 1
ATOM 801 C CA . MET A 1 102 ? 7.134 5.436 14.493 1.00 64.38 102 MET A CA 1
ATOM 802 C C . MET A 1 102 ? 6.342 6.707 14.147 1.00 64.38 102 MET A C 1
ATOM 804 O O . MET A 1 102 ? 6.674 7.388 13.173 1.00 64.38 102 MET A O 1
ATOM 808 N N . LEU A 1 103 ? 5.310 7.055 14.923 1.00 65.62 103 LEU A N 1
ATOM 809 C CA . LEU A 1 103 ? 4.579 8.315 14.746 1.00 65.62 103 LEU A CA 1
ATOM 810 C C . LEU A 1 103 ? 5.470 9.522 15.065 1.00 65.62 103 LEU A C 1
ATOM 812 O O . LEU A 1 103 ? 5.501 10.478 14.290 1.00 65.62 103 LEU A O 1
ATOM 816 N N . LEU A 1 104 ? 6.226 9.454 16.163 1.00 63.25 104 LEU A N 1
ATOM 817 C CA . LEU A 1 104 ? 7.067 10.550 16.640 1.00 63.25 104 LEU A CA 1
ATOM 818 C C . LEU A 1 104 ? 8.271 10.809 15.726 1.00 63.25 104 LEU A C 1
ATOM 820 O O . LEU A 1 104 ? 8.582 11.973 15.461 1.00 63.25 104 LEU A O 1
ATOM 824 N N . SER A 1 105 ? 8.885 9.761 15.165 1.00 58.03 105 SER A N 1
ATOM 825 C CA . SER A 1 105 ? 10.019 9.889 14.236 1.00 58.03 105 SER A CA 1
ATOM 826 C C . SER A 1 105 ? 9.698 10.675 12.957 1.00 58.03 105 SER A C 1
ATOM 828 O O . SER A 1 105 ? 10.605 11.234 12.351 1.00 58.03 105 SER A O 1
ATOM 830 N N . ASN A 1 106 ? 8.425 10.770 12.553 1.00 50.72 106 ASN A N 1
ATOM 831 C CA . ASN A 1 106 ? 8.014 11.467 11.327 1.00 50.72 106 ASN A CA 1
ATOM 832 C C . ASN A 1 106 ? 7.498 12.902 11.564 1.00 50.72 106 ASN A C 1
ATOM 834 O O . ASN A 1 106 ? 7.245 13.634 10.608 1.00 50.72 106 ASN A O 1
ATOM 838 N N . SER A 1 107 ? 7.353 13.333 12.821 1.00 50.12 107 SER A N 1
ATOM 839 C CA . SER A 1 107 ? 6.882 14.686 13.179 1.00 50.12 107 SER A CA 1
ATOM 840 C C . SER A 1 107 ? 7.934 15.781 12.963 1.00 50.12 107 SER A C 1
ATOM 842 O O . SER A 1 107 ? 7.587 16.957 12.892 1.00 50.12 107 SER A O 1
ATOM 844 N N . HIS A 1 108 ? 9.215 15.417 12.848 1.00 48.19 108 HIS A N 1
ATOM 845 C CA . HIS A 1 108 ? 10.319 16.380 12.782 1.00 48.19 108 HIS A CA 1
ATOM 846 C C . HIS A 1 108 ? 10.523 17.044 11.409 1.00 48.19 108 HIS A C 1
ATOM 848 O O . HIS A 1 108 ? 11.287 17.999 11.317 1.00 48.19 108 HIS A O 1
ATOM 854 N N . LEU A 1 109 ? 9.829 16.602 10.353 1.00 46.56 109 LEU A N 1
ATOM 855 C CA . LEU A 1 109 ? 10.012 17.136 8.993 1.00 46.56 109 LEU A CA 1
ATOM 856 C C . LEU A 1 109 ? 9.102 18.326 8.631 1.00 46.56 109 LEU A C 1
ATOM 858 O O . LEU A 1 109 ? 9.173 18.813 7.509 1.00 46.56 109 LEU A O 1
ATOM 862 N N . HIS A 1 110 ? 8.274 18.827 9.556 1.00 43.78 110 HIS A N 1
ATOM 863 C CA . HIS A 1 110 ? 7.390 19.977 9.293 1.00 43.78 110 HIS A CA 1
ATOM 864 C C . HIS A 1 110 ? 7.488 21.129 10.306 1.00 43.78 110 HIS A C 1
ATOM 866 O O . HIS A 1 110 ? 6.645 22.025 10.296 1.00 43.78 110 HIS A O 1
ATOM 872 N N . ALA A 1 111 ? 8.534 21.171 11.134 1.00 40.34 111 ALA A N 1
ATOM 873 C CA . ALA A 1 111 ? 8.867 22.379 11.884 1.00 40.34 111 ALA A CA 1
ATOM 874 C C . ALA A 1 111 ? 9.701 23.314 10.994 1.00 40.34 111 ALA A C 1
ATOM 876 O O . ALA A 1 111 ? 10.922 23.377 11.101 1.00 40.34 111 ALA A O 1
ATOM 877 N N . HIS A 1 112 ? 9.040 24.035 10.086 1.00 37.16 112 HIS A N 1
ATOM 878 C CA . HIS A 1 112 ? 9.637 25.243 9.522 1.00 37.16 112 HIS A CA 1
ATOM 879 C C . HIS A 1 112 ? 9.773 26.236 10.690 1.00 37.16 112 HIS A C 1
ATOM 881 O O . HIS A 1 112 ? 8.756 26.532 11.326 1.00 37.16 112 HIS A O 1
ATOM 887 N N . PRO A 1 113 ? 10.974 26.724 11.049 1.00 41.75 113 PRO A N 1
ATOM 888 C CA . PRO A 1 113 ? 11.077 27.727 12.096 1.00 41.75 113 PRO A CA 1
ATOM 889 C C . PRO A 1 113 ? 10.344 28.977 11.611 1.00 41.75 113 PRO A C 1
ATOM 891 O O . PRO A 1 113 ? 10.658 29.513 10.547 1.00 41.75 113 PRO A O 1
ATOM 894 N N . ASN A 1 114 ? 9.336 29.405 12.374 1.00 42.03 114 ASN A N 1
ATOM 895 C CA . ASN A 1 114 ? 8.676 30.690 12.191 1.00 42.03 114 ASN A CA 1
ATOM 896 C C . ASN A 1 114 ? 9.755 31.776 12.149 1.00 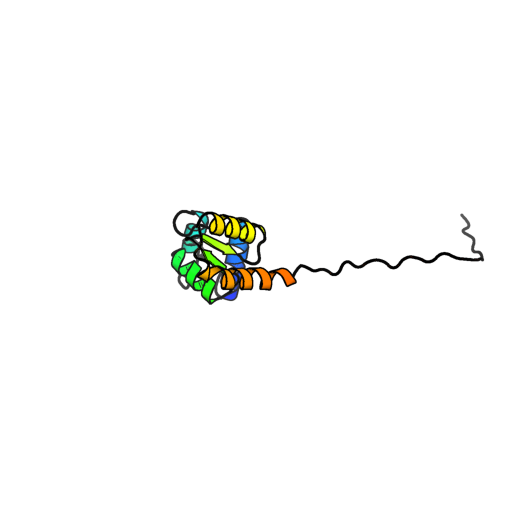42.03 114 ASN A C 1
ATOM 898 O O . ASN A 1 114 ? 10.370 32.089 13.169 1.00 42.03 114 ASN A O 1
ATOM 902 N N . HIS A 1 115 ? 10.000 32.334 10.967 1.00 42.81 115 HIS A N 1
ATOM 903 C CA . HIS A 1 115 ? 10.846 33.503 10.808 1.00 42.81 115 HIS A CA 1
ATOM 904 C C . HIS A 1 115 ? 10.059 34.700 11.348 1.00 42.81 115 HIS A C 1
ATOM 906 O O . HIS A 1 115 ? 9.272 35.316 10.636 1.00 42.81 115 HIS A O 1
ATOM 912 N N . ILE A 1 116 ? 10.227 34.993 12.635 1.00 47.09 116 ILE A N 1
ATOM 913 C CA . ILE A 1 116 ? 9.738 36.223 13.258 1.00 47.09 116 ILE A CA 1
ATOM 914 C C . ILE A 1 116 ? 10.537 37.375 12.621 1.00 47.09 116 ILE A C 1
ATOM 916 O O . ILE A 1 116 ? 11.761 37.393 12.769 1.00 47.09 116 ILE A O 1
ATOM 920 N N . PRO A 1 117 ? 9.927 38.311 11.870 1.00 44.06 117 PRO A N 1
ATOM 921 C CA . PRO A 1 117 ? 10.650 39.501 11.443 1.00 44.06 117 PRO A CA 1
ATOM 922 C C . PRO A 1 117 ? 10.951 40.371 12.678 1.00 44.06 117 PRO A C 1
ATOM 924 O O . PRO A 1 117 ? 10.098 40.488 13.564 1.00 44.06 117 PRO A O 1
ATOM 927 N N . PRO A 1 118 ? 12.154 40.962 12.783 1.00 40.38 118 PRO A N 1
ATOM 928 C CA . PRO A 1 118 ? 12.536 41.730 13.960 1.00 40.38 118 PRO A CA 1
ATOM 929 C C . PRO A 1 118 ? 11.695 43.014 14.087 1.00 40.38 118 PRO A C 1
ATOM 931 O O . PRO A 1 118 ? 11.314 43.611 13.074 1.00 40.38 118 PRO A O 1
ATOM 934 N N . PRO A 1 119 ? 11.416 43.472 15.321 1.00 39.22 119 PRO A N 1
ATOM 935 C CA . PRO A 1 119 ? 10.670 44.699 15.552 1.00 39.22 119 PRO A CA 1
ATOM 936 C C . PRO A 1 119 ? 11.514 45.894 15.101 1.00 39.22 119 PRO A C 1
ATOM 938 O O . PRO A 1 119 ? 12.609 46.130 15.606 1.00 39.22 119 PRO A O 1
ATOM 941 N N . SER A 1 120 ? 11.004 46.646 14.127 1.00 41.44 120 SER A N 1
ATOM 942 C CA . SER A 1 120 ? 11.621 47.895 13.680 1.00 41.44 120 SER A CA 1
ATOM 943 C C . SER A 1 120 ? 11.497 48.936 14.794 1.00 41.44 120 SER A C 1
ATOM 945 O O . SER A 1 120 ? 10.418 49.470 15.044 1.00 41.44 120 SER A O 1
ATOM 947 N N . SER A 1 121 ? 12.599 49.188 15.497 1.00 39.62 121 SER A N 1
ATOM 948 C CA . SER A 1 121 ? 12.725 50.264 16.475 1.00 39.62 121 SER A CA 1
ATOM 949 C C . SER A 1 121 ? 12.656 51.626 15.782 1.00 39.62 121 SER A C 1
ATOM 951 O O . SER A 1 121 ? 13.359 51.878 14.805 1.00 39.62 121 SER A O 1
ATOM 953 N N . LEU A 1 122 ? 11.798 52.493 16.313 1.00 40.47 122 LEU A N 1
ATOM 954 C CA . LEU A 1 122 ? 11.640 53.892 15.936 1.00 40.47 122 LEU A CA 1
ATOM 955 C C . LEU A 1 122 ? 12.934 54.721 16.085 1.00 40.47 122 LEU A C 1
ATOM 957 O O . LEU A 1 122 ? 13.706 54.495 17.016 1.00 40.47 122 LEU A O 1
ATOM 961 N N . HIS A 1 123 ? 12.983 55.794 15.273 1.00 39.03 123 HIS A N 1
ATOM 962 C CA . HIS A 1 123 ? 13.624 57.116 15.481 1.00 39.03 123 HIS A CA 1
ATOM 963 C C . HIS A 1 123 ? 15.012 57.388 14.828 1.00 39.03 123 HIS A C 1
ATOM 965 O O . HIS A 1 123 ? 15.813 56.471 14.701 1.00 39.03 123 HIS A O 1
ATOM 971 N N . PRO A 1 124 ? 15.383 58.662 14.524 1.00 51.00 124 PRO A N 1
ATOM 972 C CA . PRO A 1 124 ? 14.784 59.605 13.554 1.00 51.00 124 PRO A CA 1
ATOM 973 C C . PRO A 1 124 ? 15.834 60.287 12.612 1.00 51.00 124 PRO A C 1
ATOM 975 O O . PRO A 1 124 ? 17.033 60.079 12.746 1.00 51.00 124 PRO A O 1
ATOM 978 N N . ASN A 1 125 ? 15.354 61.237 11.789 1.00 34.62 125 ASN A N 1
ATOM 979 C CA . ASN A 1 125 ? 16.034 62.436 11.237 1.00 34.62 125 ASN A CA 1
ATOM 980 C C . ASN A 1 125 ? 16.788 62.420 9.875 1.00 34.62 125 ASN A C 1
ATOM 982 O O . ASN A 1 125 ? 17.938 62.019 9.773 1.00 34.62 125 ASN A O 1
ATOM 986 N N . ILE A 1 126 ? 16.133 63.097 8.911 1.00 37.69 126 ILE A N 1
ATOM 987 C CA . ILE A 1 126 ? 16.583 64.274 8.119 1.00 37.69 126 ILE A CA 1
ATOM 988 C C . ILE A 1 126 ? 17.513 64.117 6.885 1.00 37.69 126 ILE A C 1
ATOM 990 O O . ILE A 1 126 ? 18.692 63.815 7.000 1.00 37.69 126 ILE A O 1
ATOM 994 N N . SER A 1 127 ? 16.943 64.586 5.750 1.00 34.41 127 SER A N 1
ATOM 995 C CA . SER A 1 127 ? 17.519 65.263 4.554 1.00 34.41 127 SER A CA 1
ATOM 996 C C . SER A 1 127 ? 18.459 64.494 3.606 1.00 34.41 127 SER A C 1
ATOM 998 O O . SER A 1 127 ? 19.228 63.659 4.036 1.00 34.41 127 SER A O 1
ATOM 1000 N N . HIS A 1 128 ? 18.539 64.733 2.288 1.00 41.59 128 HIS A N 1
ATOM 1001 C CA . HIS A 1 128 ? 18.172 65.856 1.412 1.00 41.59 128 HIS A CA 1
ATOM 1002 C C . HIS A 1 128 ? 17.864 65.340 -0.020 1.00 41.59 128 HIS A C 1
ATOM 1004 O O . HIS A 1 128 ? 18.449 64.363 -0.468 1.00 41.59 128 HIS A O 1
ATOM 1010 N N . HIS A 1 129 ? 17.024 66.085 -0.750 1.00 43.41 129 HIS A N 1
ATOM 1011 C CA . HIS A 1 129 ? 17.039 66.324 -2.207 1.00 43.41 129 HIS A CA 1
ATOM 1012 C C . HIS A 1 129 ? 17.401 65.200 -3.204 1.00 43.41 129 HIS A C 1
ATOM 1014 O O . HIS A 1 129 ? 18.571 64.876 -3.381 1.00 43.41 129 HIS A O 1
ATOM 1020 N N . ARG A 1 130 ? 16.471 64.913 -4.132 1.00 42.44 130 ARG A N 1
ATOM 1021 C CA . ARG A 1 130 ? 16.652 65.305 -5.548 1.00 42.44 130 ARG A CA 1
ATOM 1022 C C . ARG A 1 130 ? 15.354 65.245 -6.364 1.00 42.44 130 ARG A C 1
ATOM 1024 O O . ARG A 1 130 ? 14.505 64.388 -6.171 1.00 42.44 130 ARG A O 1
ATOM 1031 N N . ARG A 1 131 ? 15.255 66.241 -7.244 1.00 40.44 131 ARG A N 1
ATOM 1032 C CA . ARG A 1 131 ? 14.194 66.584 -8.199 1.00 40.44 131 ARG A CA 1
ATOM 1033 C C . ARG A 1 131 ? 13.859 65.443 -9.168 1.00 40.44 131 ARG A C 1
ATOM 1035 O O . ARG A 1 131 ? 14.778 64.830 -9.700 1.00 40.44 131 ARG A O 1
ATOM 1042 N N . PHE A 1 132 ? 12.580 65.317 -9.516 1.00 37.62 132 PHE A N 1
ATOM 1043 C CA . PHE A 1 132 ? 12.145 64.839 -10.830 1.00 37.62 132 PHE A CA 1
ATOM 1044 C C . PHE A 1 132 ? 11.508 66.017 -11.574 1.00 37.62 132 PHE A C 1
ATOM 1046 O O . PHE A 1 132 ? 10.593 66.654 -11.054 1.00 37.62 132 PHE A O 1
ATOM 1053 N N . ALA A 1 133 ? 12.060 66.344 -12.740 1.00 46.72 133 ALA A N 1
ATOM 1054 C CA . ALA A 1 133 ? 11.414 67.185 -13.738 1.00 46.72 133 ALA A CA 1
ATOM 1055 C C . ALA A 1 133 ? 10.549 66.284 -14.634 1.00 46.72 133 ALA A C 1
ATOM 1057 O O . ALA A 1 133 ? 10.945 65.149 -14.910 1.00 46.72 133 ALA A O 1
ATOM 1058 N N . LEU A 1 134 ? 9.380 66.803 -15.016 1.00 47.78 134 LEU A N 1
ATOM 1059 C CA . LEU A 1 134 ? 8.568 66.329 -16.139 1.00 47.78 134 LEU A CA 1
ATOM 1060 C C . LEU A 1 134 ? 9.238 66.699 -17.465 1.00 47.78 134 LEU A C 1
ATOM 1062 O O . LEU A 1 134 ? 9.896 67.767 -17.495 1.00 47.78 134 LEU A O 1
#

Radius of gyration: 24.88 Å; chains: 1; bounding box: 30×77×48 Å

Sequence (134 aa):
MSAMGVRTEVQLVDYVTAFLTHFGPQHLTIDVPVRLLCKCLPSMWPHTPTELAEKLAKLSPHFLVVNDVLFLSSNARHRRSLVDSLQLVNLSVQNLPKIFSMLLSNSHLHAHPNHIPPPSSLHPNISHHRRFAL

Organism: NCBI:txid2018661